Protein AF-I6E1C1-F1 (afdb_monomer)

Radius of gyration: 14.51 Å; Cα contacts (8 Å, |Δi|>4): 71; chains: 1; bounding box: 37×30×37 Å

Sequence (67 aa):
MSLREGGSGQSQTKQEKTLSLPANQPIALTKLSLNISPEDRVKIVVTVSDGQALHLSQQWPPSSEKS

InterPro domains:
  IPR014491 Curli production protein CsgC [NF007507] (2-62)
  IPR014491 Curli production protein CsgC [PF10610] (2-60)
  IPR053722 Curli assembly CsgC/AgfC domain-containing protein [G3DSA:2.60.40.2420] (1-67)

Nearest PDB structures (foldseek):
  2xsk-assembly1_A  TM=9.948E-01  e=4.554E-05  Escherichia coli

Organism: NCBI:txid766140

pLDDT: mean 93.76, std 11.04, range [41.5, 98.12]

Solvent-accessible surface area (backbone atoms only — not comparable to full-atom values): 4707 Å² total; per-residue (Å²): 64,39,38,39,39,41,99,92,49,73,50,75,48,80,81,86,81,93,77,92,76,73,81,101,58,93,75,89,88,78,87,88,88,79,94,81,56,95,83,39,49,66,44,35,43,51,75,51,68,75,89,71,88,53,72,48,75,50,54,40,67,67,75,88,70,81,125

Structure (mmCIF, N/CA/C/O backbone):
data_AF-I6E1C1-F1
#
_entry.id   AF-I6E1C1-F1
#
loop_
_atom_site.group_PDB
_atom_site.id
_atom_site.type_symbol
_atom_site.label_atom_id
_atom_site.label_alt_id
_atom_site.label_comp_id
_atom_site.label_asym_id
_atom_site.label_entity_id
_atom_site.label_seq_id
_atom_site.pdbx_PDB_ins_code
_atom_site.Cartn_x
_atom_site.Cartn_y
_atom_site.Cartn_z
_atom_site.occupancy
_atom_site.B_iso_or_equiv
_atom_site.auth_seq_id
_atom_site.auth_comp_id
_atom_site.auth_asym_id
_atom_site.auth_atom_id
_atom_site.pdbx_PDB_model_num
ATOM 1 N N . MET A 1 1 ? 3.562 0.151 1.336 1.00 94.19 1 MET A N 1
ATOM 2 C CA . MET A 1 1 ? 4.897 0.191 0.696 1.00 94.19 1 MET A CA 1
ATOM 3 C C . MET A 1 1 ? 4.746 -0.047 -0.797 1.00 94.19 1 MET A C 1
ATOM 5 O O . MET A 1 1 ? 3.996 -0.938 -1.161 1.00 94.19 1 MET A O 1
ATOM 9 N N . SER A 1 2 ? 5.462 0.687 -1.643 1.00 95.69 2 SER A N 1
ATOM 10 C CA . SER A 1 2 ? 5.596 0.402 -3.076 1.00 95.69 2 SER A CA 1
ATOM 11 C C . SER A 1 2 ? 7.060 0.192 -3.451 1.00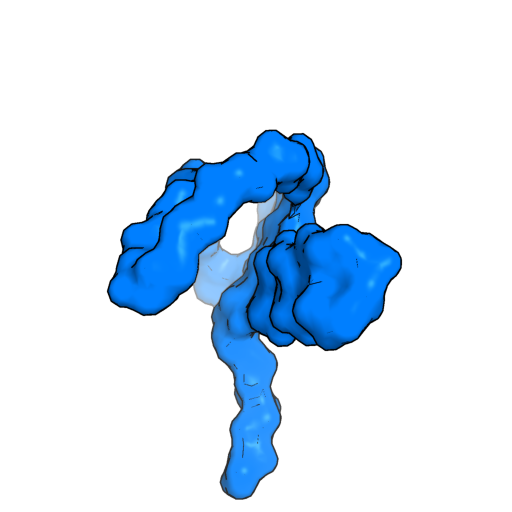 95.69 2 SER A C 1
ATOM 13 O O . SER A 1 2 ? 7.944 0.845 -2.900 1.00 95.69 2 SER A O 1
ATOM 15 N N . LEU A 1 3 ? 7.301 -0.707 -4.395 1.00 97.88 3 LEU A N 1
ATOM 16 C CA . LEU A 1 3 ? 8.592 -1.034 -4.978 1.00 97.88 3 LEU A CA 1
ATOM 17 C C . LEU A 1 3 ? 8.410 -1.151 -6.492 1.00 97.88 3 LEU A C 1
ATOM 19 O O . LEU A 1 3 ? 7.500 -1.844 -6.945 1.00 97.88 3 LEU A O 1
ATOM 23 N N . ARG A 1 4 ? 9.277 -0.486 -7.251 1.00 97.50 4 ARG A N 1
ATOM 24 C CA . ARG A 1 4 ? 9.444 -0.656 -8.694 1.00 97.50 4 ARG A CA 1
ATOM 25 C C . ARG A 1 4 ? 10.924 -0.889 -8.968 1.00 97.50 4 ARG A C 1
ATOM 27 O O . ARG A 1 4 ? 11.745 -0.050 -8.610 1.00 97.50 4 ARG A O 1
ATOM 34 N N . GLU A 1 5 ? 11.247 -1.990 -9.619 1.00 97.94 5 GLU A N 1
ATOM 35 C CA . GLU A 1 5 ? 12.585 -2.318 -10.103 1.00 97.94 5 GLU A CA 1
ATOM 36 C C . GLU A 1 5 ? 12.526 -2.405 -11.623 1.00 97.94 5 GLU A C 1
ATOM 38 O O . GLU A 1 5 ? 11.683 -3.118 -12.154 1.00 97.94 5 GLU A O 1
ATOM 43 N N . GLY A 1 6 ? 13.398 -1.683 -12.317 1.00 96.56 6 GLY A N 1
ATOM 44 C CA . GLY A 1 6 ? 13.511 -1.734 -13.771 1.00 96.56 6 GLY A CA 1
ATOM 45 C C . GLY A 1 6 ? 14.964 -1.658 -14.217 1.00 96.56 6 GLY A C 1
ATOM 46 O O . GLY A 1 6 ? 15.863 -1.423 -13.408 1.00 96.56 6 GLY A O 1
ATOM 47 N N . GLY A 1 7 ? 15.205 -1.803 -15.521 1.00 94.00 7 GLY A N 1
ATOM 48 C CA . GLY A 1 7 ? 16.567 -1.821 -16.077 1.00 94.00 7 GLY A CA 1
ATOM 49 C C . GLY A 1 7 ? 17.389 -0.551 -15.80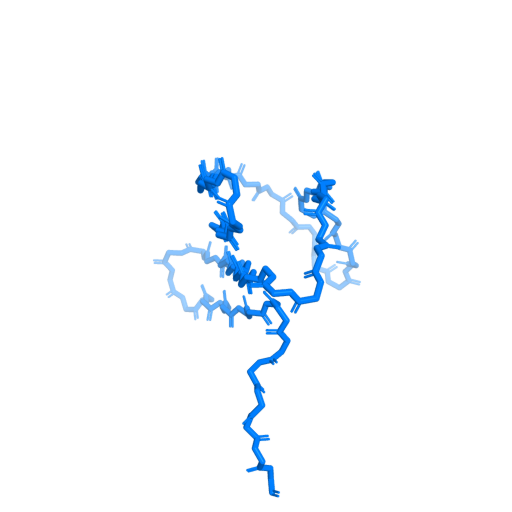5 1.00 94.00 7 GLY A C 1
ATOM 50 O O . GLY A 1 7 ? 18.613 -0.609 -15.770 1.00 94.00 7 GLY A O 1
ATOM 51 N N . SER A 1 8 ? 16.730 0.588 -15.572 1.00 90.56 8 SER A N 1
ATOM 52 C CA . SER A 1 8 ? 17.372 1.873 -15.259 1.00 90.56 8 SER A CA 1
ATOM 53 C C . SER A 1 8 ? 17.482 2.187 -13.762 1.00 90.56 8 SER A C 1
ATOM 55 O O . SER A 1 8 ? 18.002 3.243 -13.407 1.00 90.56 8 SER A O 1
ATOM 57 N N . GLY A 1 9 ? 16.997 1.307 -12.877 1.00 95.75 9 GLY A N 1
ATOM 58 C CA . GLY A 1 9 ? 17.122 1.469 -11.429 1.00 95.75 9 GLY A CA 1
ATOM 59 C C . GLY A 1 9 ? 15.888 1.057 -10.629 1.00 95.75 9 GLY A C 1
ATOM 60 O O . GLY A 1 9 ? 14.917 0.502 -11.146 1.00 95.75 9 GLY A O 1
ATOM 61 N N . GLN A 1 10 ? 15.939 1.360 -9.334 1.00 97.06 10 GLN A N 1
ATOM 62 C CA . GLN A 1 10 ? 14.934 0.978 -8.347 1.00 97.06 10 GLN A CA 1
ATOM 63 C C . GLN A 1 10 ? 14.337 2.208 -7.666 1.00 97.06 10 GLN A C 1
ATOM 65 O O . GLN A 1 10 ? 15.024 3.180 -7.356 1.00 97.06 10 GLN A O 1
ATOM 70 N N . SER A 1 11 ? 13.039 2.157 -7.394 1.00 97.50 11 SER A N 1
ATOM 71 C CA . SER A 1 11 ? 12.337 3.139 -6.575 1.00 97.50 11 SER A CA 1
ATOM 72 C C . SER A 1 11 ? 11.515 2.422 -5.515 1.00 97.50 11 SER A C 1
ATOM 74 O O . SER A 1 11 ? 10.736 1.521 -5.828 1.00 97.50 11 SER A O 1
ATOM 76 N N . GLN A 1 12 ? 11.671 2.835 -4.259 1.00 97.81 12 GLN A N 1
ATOM 77 C CA . GLN A 1 12 ? 10.924 2.297 -3.129 1.00 97.81 12 GLN A CA 1
ATOM 78 C C . GLN A 1 12 ? 10.310 3.441 -2.325 1.00 97.81 12 GLN A C 1
ATOM 80 O O . GLN A 1 12 ? 10.963 4.444 -2.046 1.00 97.81 12 GLN A O 1
ATOM 85 N N . THR A 1 13 ? 9.044 3.296 -1.941 1.00 97.38 13 THR A N 1
ATOM 86 C CA . THR A 1 13 ? 8.332 4.291 -1.137 1.00 97.38 13 THR A CA 1
ATOM 87 C C . THR A 1 13 ? 7.606 3.619 0.018 1.00 97.38 13 THR A C 1
ATOM 89 O O . THR A 1 13 ? 6.884 2.629 -0.144 1.00 97.38 13 THR A O 1
ATOM 92 N N . LYS A 1 14 ? 7.771 4.190 1.211 1.00 97.62 14 LYS A N 1
ATOM 93 C CA . LYS A 1 14 ? 7.020 3.834 2.411 1.00 97.62 14 LYS A CA 1
ATOM 94 C C . LYS A 1 14 ? 6.260 5.074 2.875 1.00 97.62 14 LYS A C 1
ATOM 96 O O . LYS A 1 14 ? 6.858 6.124 3.071 1.00 97.62 14 LYS A O 1
ATOM 101 N N . GLN A 1 15 ? 4.943 4.949 2.993 1.00 97.25 15 GLN A N 1
ATOM 102 C CA . GLN A 1 15 ? 4.049 5.986 3.500 1.00 97.25 15 GLN A CA 1
ATOM 103 C C . GLN A 1 15 ? 3.195 5.363 4.597 1.00 97.25 15 GLN A C 1
ATOM 105 O O . GLN A 1 15 ? 2.668 4.266 4.411 1.00 97.25 15 GLN A O 1
ATOM 110 N N . GLU A 1 16 ? 3.076 6.065 5.716 1.00 97.25 16 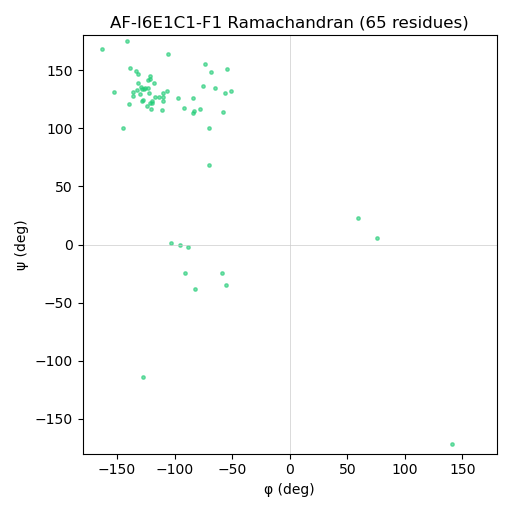GLU A N 1
ATOM 111 C CA . GLU A 1 16 ? 2.257 5.688 6.864 1.00 97.25 16 GLU A CA 1
ATOM 112 C C . GLU A 1 16 ? 1.428 6.904 7.273 1.00 97.25 16 GLU A C 1
ATOM 114 O O . GLU A 1 16 ? 1.918 8.036 7.239 1.00 97.25 16 GLU A O 1
ATOM 119 N N . LYS A 1 17 ? 0.156 6.685 7.612 1.00 97.31 17 LYS A N 1
ATOM 120 C CA . LYS A 1 17 ? -0.740 7.749 8.062 1.00 97.31 17 LYS A CA 1
ATOM 121 C C . LYS A 1 17 ? -1.821 7.180 8.970 1.00 97.31 17 LYS A C 1
ATOM 123 O O . LYS A 1 17 ? -2.493 6.225 8.593 1.00 97.31 17 LYS A O 1
ATOM 128 N N . THR A 1 18 ? -2.030 7.816 10.116 1.00 97.62 18 THR A N 1
ATOM 129 C CA . THR A 1 18 ? -3.183 7.548 10.983 1.00 97.62 18 THR A CA 1
ATOM 130 C C . THR A 1 18 ? -4.379 8.351 10.480 1.00 97.62 18 THR A C 1
ATOM 132 O O . THR A 1 18 ? -4.281 9.564 10.288 1.00 97.62 18 THR A O 1
ATOM 135 N N . LEU A 1 19 ? -5.501 7.676 10.229 1.00 96.12 19 LEU A N 1
ATOM 136 C CA . LEU A 1 19 ? -6.721 8.257 9.667 1.00 96.12 19 LEU A CA 1
ATOM 137 C C . LEU A 1 19 ? -7.936 7.826 10.492 1.00 96.12 19 LEU A C 1
ATOM 139 O O . LEU A 1 19 ? -7.984 6.703 10.982 1.00 96.12 19 LEU A O 1
ATOM 143 N N . SER A 1 20 ? -8.940 8.695 10.597 1.00 97.38 20 SER A N 1
ATOM 144 C CA . SER A 1 20 ? -10.288 8.305 11.023 1.00 97.38 20 SER A CA 1
ATOM 145 C C . SER A 1 20 ? -11.106 7.960 9.782 1.00 97.38 20 SER A C 1
ATOM 147 O O . SER A 1 20 ? -11.287 8.812 8.913 1.00 97.38 20 SER A O 1
ATOM 149 N N . LEU A 1 21 ? -11.552 6.708 9.673 1.00 96.69 21 LEU A N 1
ATOM 150 C CA . LEU A 1 21 ? -12.222 6.173 8.487 1.00 96.69 21 LEU A CA 1
ATOM 151 C C . LEU A 1 21 ? -13.686 5.833 8.819 1.00 96.69 21 LEU A C 1
ATOM 153 O O . LEU A 1 21 ? -13.915 5.101 9.783 1.00 96.69 21 LEU A O 1
ATOM 157 N N . PRO A 1 22 ? -14.684 6.331 8.064 1.00 97.31 22 PRO A N 1
ATOM 158 C CA . PRO A 1 22 ? -16.068 5.902 8.236 1.00 97.31 22 PRO A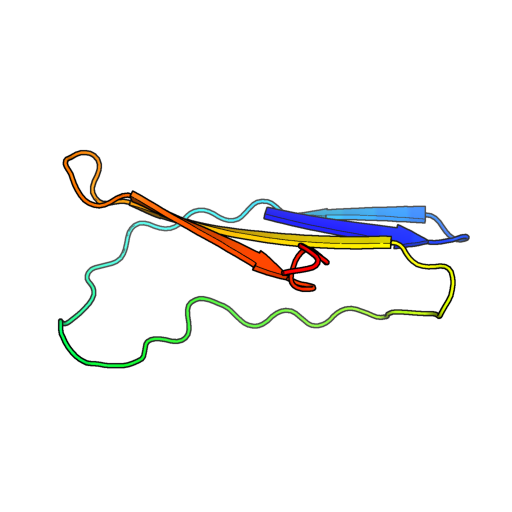 CA 1
ATOM 159 C C . PRO A 1 22 ? -16.264 4.446 7.790 1.00 97.31 22 PRO A C 1
ATOM 161 O O . PRO A 1 22 ? -15.623 3.971 6.852 1.00 97.31 22 PRO A O 1
ATOM 164 N N . ALA A 1 23 ? -17.190 3.743 8.442 1.00 96.88 23 ALA A N 1
ATOM 165 C CA . ALA A 1 23 ? -17.574 2.390 8.051 1.00 96.88 23 ALA A CA 1
ATOM 166 C C . ALA A 1 23 ? -18.433 2.387 6.775 1.00 96.88 23 ALA A C 1
ATOM 168 O O . ALA A 1 23 ? -19.148 3.348 6.488 1.00 96.88 23 ALA A O 1
ATOM 169 N N . ASN A 1 24 ? -18.409 1.265 6.048 1.00 96.69 24 ASN A N 1
ATOM 170 C CA . ASN A 1 24 ? -19.273 0.986 4.892 1.00 96.69 24 ASN A CA 1
ATOM 171 C C . ASN A 1 24 ? -19.159 1.993 3.731 1.00 96.69 24 ASN A C 1
ATOM 173 O O . ASN A 1 24 ? -20.075 2.110 2.920 1.00 96.69 24 ASN A O 1
ATOM 177 N N . GLN A 1 25 ? -18.037 2.710 3.636 1.00 96.62 25 GLN A N 1
ATOM 178 C CA . GLN A 1 25 ? -17.748 3.636 2.544 1.00 96.62 25 GLN A CA 1
ATOM 179 C C . GLN A 1 25 ? -16.392 3.295 1.913 1.00 96.62 25 GLN A C 1
ATOM 181 O O . GLN A 1 25 ? -15.426 3.074 2.645 1.00 96.62 25 GLN A O 1
ATOM 186 N N . PRO A 1 26 ? -16.277 3.247 0.573 1.00 97.38 26 PRO A N 1
ATOM 187 C CA . PRO A 1 26 ? -14.984 3.131 -0.091 1.00 97.38 26 PRO A CA 1
ATOM 188 C C . PRO A 1 26 ? -14.126 4.374 0.162 1.00 97.38 26 PRO A C 1
ATOM 190 O O . PRO A 1 26 ? -14.601 5.500 0.019 1.00 97.38 26 PRO A O 1
ATOM 193 N N . ILE A 1 27 ? -12.848 4.178 0.496 1.00 97.56 27 ILE A N 1
ATOM 194 C CA . ILE A 1 27 ? -11.917 5.273 0.794 1.00 97.56 27 ILE A CA 1
ATOM 195 C C . ILE A 1 27 ? -10.660 5.116 -0.057 1.00 97.56 27 ILE A C 1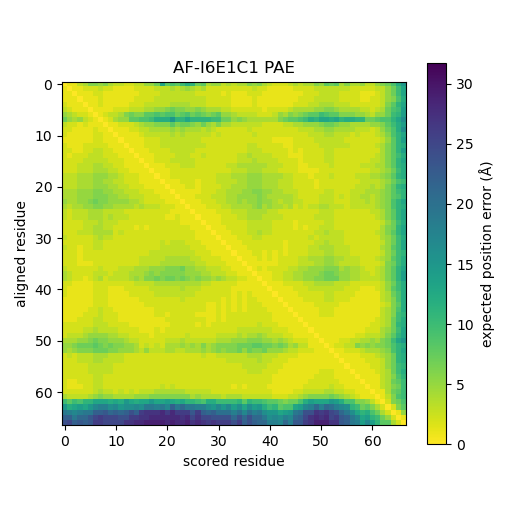
ATOM 197 O O . ILE A 1 27 ? -9.976 4.094 -0.001 1.00 97.56 27 ILE A O 1
ATOM 201 N N . ALA A 1 28 ? -10.326 6.151 -0.826 1.0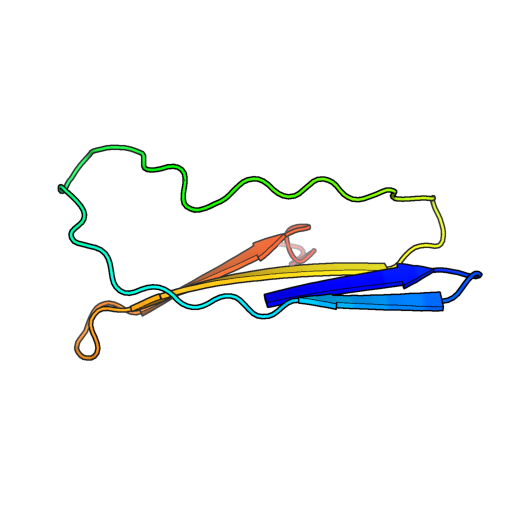0 97.19 28 ALA A N 1
ATOM 202 C CA . ALA A 1 28 ? -9.054 6.224 -1.533 1.00 97.19 28 ALA A CA 1
ATOM 203 C C . ALA A 1 28 ? -7.931 6.616 -0.557 1.00 97.19 28 ALA A C 1
ATOM 205 O O . ALA A 1 28 ? -7.944 7.711 0.001 1.00 97.19 28 ALA A O 1
ATOM 206 N N . LEU A 1 29 ? -6.950 5.729 -0.354 1.00 96.75 29 LEU A N 1
ATOM 207 C CA . LEU A 1 29 ? -5.859 5.952 0.607 1.00 96.75 29 LEU A CA 1
ATOM 208 C C . LEU A 1 29 ? -4.726 6.823 0.044 1.00 96.75 29 LEU A C 1
ATOM 210 O O . LEU A 1 29 ? -4.140 7.631 0.761 1.00 96.75 29 LEU A O 1
ATOM 214 N N . THR A 1 30 ? -4.389 6.639 -1.233 1.00 95.81 30 THR A N 1
ATOM 215 C CA . THR A 1 30 ? -3.341 7.384 -1.944 1.00 95.81 30 THR A CA 1
ATOM 216 C C . THR A 1 30 ? -3.510 7.210 -3.455 1.00 95.81 30 THR A C 1
ATOM 218 O O . THR A 1 30 ? -4.255 6.337 -3.905 1.00 95.81 30 THR A O 1
ATOM 221 N N . LYS A 1 31 ? -2.797 8.016 -4.246 1.00 96.69 31 LYS A N 1
ATOM 222 C CA . LYS A 1 31 ? -2.675 7.860 -5.698 1.00 96.69 31 LYS A CA 1
ATOM 223 C C . LYS A 1 31 ? -1.201 7.704 -6.053 1.00 96.69 31 LYS A C 1
ATOM 225 O O . LYS A 1 31 ? -0.401 8.590 -5.769 1.00 96.69 31 LYS A O 1
ATOM 230 N N . LEU A 1 32 ? -0.858 6.587 -6.690 1.00 95.94 32 LEU A N 1
ATOM 231 C CA . LEU A 1 32 ? 0.495 6.298 -7.159 1.00 95.94 32 LEU A CA 1
ATOM 232 C C . LEU A 1 32 ? 0.525 6.359 -8.688 1.00 95.94 32 LEU A C 1
ATOM 234 O O . LEU A 1 32 ? -0.299 5.728 -9.345 1.00 95.94 32 LEU A O 1
ATOM 238 N N . SER A 1 33 ? 1.490 7.093 -9.237 1.00 96.62 33 SER A N 1
ATOM 239 C CA . SER A 1 33 ? 1.802 7.098 -10.669 1.00 96.62 33 SER A CA 1
ATOM 240 C C . SER A 1 33 ? 3.160 6.432 -10.856 1.00 96.62 33 SER A C 1
ATOM 242 O O . SER A 1 33 ? 4.162 6.934 -10.351 1.00 96.62 33 SER A O 1
ATOM 244 N N . LEU A 1 34 ? 3.191 5.295 -11.549 1.00 95.44 34 LEU A N 1
ATOM 245 C CA . LEU A 1 34 ? 4.402 4.515 -11.797 1.00 95.44 34 LEU A CA 1
ATOM 246 C C . LEU A 1 34 ? 4.581 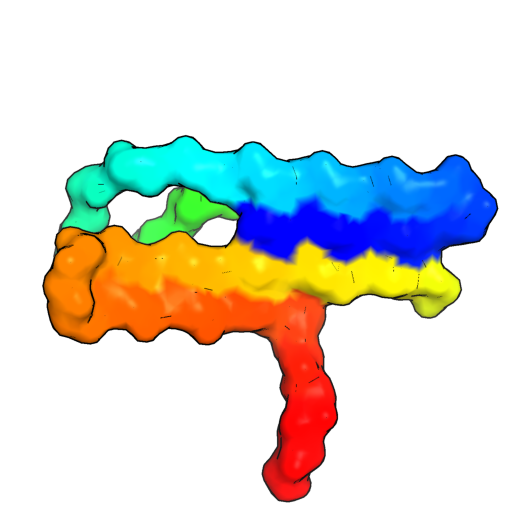4.337 -13.305 1.00 95.44 34 LEU A C 1
ATOM 248 O O . LEU A 1 34 ? 3.629 3.991 -13.999 1.00 95.44 34 LEU A O 1
ATOM 252 N N . ASN A 1 35 ? 5.801 4.535 -13.799 1.00 96.00 35 ASN A N 1
ATOM 253 C CA . ASN A 1 35 ? 6.163 4.163 -15.166 1.00 96.00 35 ASN A CA 1
ATOM 254 C C . ASN A 1 35 ? 6.542 2.679 -15.165 1.00 96.00 35 ASN A C 1
ATOM 256 O O . ASN A 1 35 ? 7.526 2.324 -14.523 1.00 96.00 35 ASN A O 1
ATOM 260 N N . ILE A 1 36 ? 5.763 1.819 -15.822 1.00 95.81 36 ILE A N 1
ATOM 261 C CA . ILE A 1 36 ? 5.956 0.359 -15.798 1.00 95.81 36 ILE A CA 1
ATOM 262 C C . ILE A 1 36 ? 6.206 -0.135 -17.225 1.00 95.81 36 ILE A C 1
ATOM 264 O O . ILE A 1 36 ? 5.377 0.081 -18.106 1.00 95.81 36 ILE A O 1
ATOM 268 N N . SER A 1 37 ? 7.349 -0.784 -17.438 1.00 96.06 37 SER A N 1
ATOM 269 C CA . SER A 1 37 ? 7.730 -1.474 -18.682 1.00 96.06 37 SER A CA 1
ATOM 270 C C . SER A 1 37 ? 7.638 -3.004 -18.517 1.00 96.06 37 SER A C 1
ATOM 272 O O . SER A 1 37 ? 7.585 -3.465 -17.380 1.00 96.06 37 SER A O 1
ATOM 274 N N . PRO A 1 38 ? 7.632 -3.813 -19.599 1.00 94.19 38 PRO A N 1
ATOM 275 C CA . PRO A 1 38 ? 7.431 -5.270 -19.512 1.00 94.19 38 PRO A CA 1
ATOM 276 C C . PRO A 1 38 ? 8.395 -6.024 -18.583 1.00 94.19 38 PRO A C 1
ATOM 278 O O . PRO A 1 38 ? 7.981 -6.968 -17.922 1.00 94.19 38 PRO A O 1
ATOM 281 N N . GLU A 1 39 ? 9.652 -5.581 -18.504 1.00 95.06 39 GLU A N 1
ATOM 282 C CA . GLU A 1 39 ? 10.687 -6.194 -17.655 1.00 95.06 39 GLU A CA 1
ATOM 283 C C . GLU A 1 39 ? 10.725 -5.616 -16.229 1.00 95.06 39 GLU A C 1
ATOM 285 O O . GLU A 1 39 ? 11.535 -6.039 -15.401 1.00 95.06 39 GLU A O 1
ATOM 290 N N . ASP A 1 40 ? 9.877 -4.626 -15.925 1.00 96.19 40 ASP A N 1
ATOM 291 C CA . ASP A 1 40 ? 9.839 -4.031 -14.594 1.00 96.19 40 ASP A CA 1
ATOM 292 C C . ASP A 1 40 ? 9.132 -4.969 -13.607 1.00 96.19 40 ASP A C 1
ATOM 294 O O . ASP A 1 40 ? 8.043 -5.489 -13.859 1.00 96.19 40 ASP A O 1
ATOM 298 N N . ARG A 1 41 ? 9.700 -5.106 -12.408 1.00 96.31 41 ARG A N 1
ATOM 299 C CA . ARG A 1 41 ? 9.041 -5.761 -11.275 1.00 96.31 41 ARG A CA 1
ATOM 300 C C . ARG A 1 41 ? 8.406 -4.710 -10.388 1.00 96.31 41 ARG A C 1
ATOM 302 O O . ARG A 1 41 ? 9.077 -3.791 -9.918 1.00 96.31 41 ARG A O 1
ATOM 309 N N . VAL A 1 42 ? 7.112 -4.857 -10.122 1.00 97.00 42 VAL A N 1
ATOM 310 C CA . VAL A 1 42 ? 6.362 -3.922 -9.280 1.00 97.00 42 VAL A CA 1
ATOM 311 C C . VAL A 1 42 ? 5.671 -4.668 -8.151 1.00 97.00 42 VAL A C 1
ATOM 313 O O . VAL A 1 42 ? 5.059 -5.710 -8.365 1.00 97.00 42 VAL A O 1
ATOM 316 N N . LYS A 1 43 ? 5.767 -4.120 -6.939 1.00 97.62 43 LYS A N 1
ATOM 317 C CA . LYS A 1 43 ? 5.091 -4.624 -5.744 1.00 97.62 43 LYS A CA 1
ATOM 318 C C . LYS A 1 43 ? 4.569 -3.461 -4.913 1.00 97.62 43 LYS A C 1
ATOM 320 O O . LYS A 1 43 ? 5.338 -2.635 -4.434 1.00 97.62 43 LYS A O 1
ATOM 325 N N . ILE A 1 44 ? 3.266 -3.425 -4.686 1.00 97.75 44 ILE A N 1
ATOM 326 C CA . ILE A 1 44 ? 2.574 -2.466 -3.831 1.00 97.75 44 ILE A CA 1
ATOM 327 C C . ILE A 1 44 ? 1.862 -3.260 -2.747 1.00 97.75 44 ILE A C 1
ATOM 329 O O . ILE A 1 44 ? 0.974 -4.042 -3.043 1.00 97.75 44 ILE A O 1
ATOM 333 N N . VAL A 1 45 ? 2.250 -3.063 -1.494 1.00 97.94 45 VAL A N 1
ATOM 334 C CA . VAL A 1 45 ? 1.590 -3.644 -0.322 1.00 97.94 45 VAL A CA 1
ATOM 335 C C . VAL A 1 45 ? 0.888 -2.529 0.434 1.00 97.94 45 VAL A C 1
ATOM 337 O O . VAL A 1 45 ? 1.529 -1.550 0.832 1.00 97.94 45 VAL A O 1
ATOM 340 N N . VAL A 1 46 ? -0.414 -2.674 0.638 1.00 98.12 46 VAL A N 1
ATOM 341 C CA . VAL A 1 46 ? -1.231 -1.770 1.448 1.00 98.12 46 VAL A CA 1
ATOM 342 C C . VAL A 1 46 ? -1.636 -2.508 2.710 1.00 98.12 46 VAL A C 1
ATOM 344 O O . VAL A 1 46 ? -2.195 -3.598 2.630 1.00 98.12 46 VAL A O 1
ATOM 347 N N . THR A 1 47 ? -1.366 -1.899 3.860 1.00 98.06 47 THR A N 1
ATOM 348 C CA . THR A 1 47 ? -1.736 -2.437 5.168 1.00 98.06 47 THR A CA 1
ATOM 349 C C . THR A 1 47 ? -2.615 -1.423 5.882 1.00 98.06 47 THR A C 1
ATOM 351 O O . THR A 1 47 ? -2.270 -0.242 5.938 1.00 98.06 47 THR A O 1
ATOM 354 N N . VAL A 1 48 ? -3.751 -1.884 6.401 1.00 98.12 48 VAL A N 1
ATOM 355 C CA . VAL A 1 48 ? -4.676 -1.106 7.227 1.00 98.12 48 VAL A CA 1
ATOM 356 C C . VAL A 1 48 ? -4.856 -1.857 8.535 1.00 98.12 48 VAL A C 1
ATOM 358 O O . VAL A 1 48 ? -5.313 -3.001 8.531 1.00 98.12 48 VAL A O 1
ATOM 361 N N . SER A 1 49 ? -4.485 -1.224 9.643 1.00 98.12 49 SER A N 1
ATOM 362 C CA . SER A 1 49 ? -4.627 -1.801 10.974 1.00 98.12 49 SER A CA 1
ATOM 363 C C . SER A 1 49 ? -5.120 -0.778 11.990 1.00 98.12 49 SER A C 1
ATOM 365 O O . SER A 1 49 ? -4.885 0.421 11.843 1.00 98.12 49 SER A O 1
ATOM 367 N N . ASP A 1 50 ? -5.808 -1.267 13.020 1.00 97.44 50 ASP A N 1
ATOM 368 C CA . ASP A 1 50 ? -6.279 -0.474 14.165 1.00 97.44 50 ASP A CA 1
ATOM 369 C C . ASP A 1 50 ? -5.426 -0.679 15.434 1.00 97.44 50 ASP A C 1
ATOM 371 O O . ASP A 1 50 ? -5.715 -0.104 16.482 1.00 97.44 50 ASP A O 1
ATOM 375 N N . GLY A 1 51 ? -4.374 -1.502 15.346 1.00 96.25 51 GLY A N 1
ATOM 376 C CA . GLY A 1 51 ? -3.529 -1.888 16.481 1.00 96.25 51 GLY A CA 1
ATOM 377 C C . GLY A 1 51 ? -4.161 -2.926 17.417 1.00 96.25 51 GLY A C 1
ATOM 378 O O . GLY A 1 51 ? -3.581 -3.229 18.457 1.00 96.25 51 GLY A O 1
ATOM 379 N N . GLN A 1 52 ? -5.329 -3.464 17.065 1.00 97.00 52 GLN A N 1
ATOM 380 C CA . GLN A 1 52 ? -6.074 -4.468 17.817 1.00 97.00 52 GLN A CA 1
ATOM 381 C C . GLN A 1 52 ? -6.398 -5.656 16.898 1.00 97.00 52 GLN A C 1
ATOM 383 O O . GLN A 1 52 ? -5.493 -6.383 16.488 1.00 97.00 52 GLN A O 1
ATOM 388 N N . ALA A 1 53 ? -7.678 -5.883 16.597 1.00 97.19 53 ALA A N 1
ATOM 389 C CA . ALA A 1 53 ? -8.144 -7.046 15.852 1.00 97.19 53 ALA A CA 1
ATOM 390 C C . ALA A 1 53 ? -8.199 -6.806 14.337 1.00 97.19 53 ALA A C 1
ATOM 392 O O . ALA A 1 53 ? -8.138 -7.768 13.568 1.00 97.19 53 ALA A O 1
ATOM 393 N N . LEU A 1 54 ? -8.321 -5.553 13.883 1.00 97.19 54 LEU A N 1
ATOM 394 C CA . LEU A 1 54 ? -8.365 -5.254 12.458 1.00 97.19 54 LEU A CA 1
ATOM 395 C C . LEU A 1 54 ? -6.941 -5.194 11.907 1.00 97.19 54 LEU A C 1
ATOM 397 O O . LEU A 1 54 ? -6.161 -4.296 12.226 1.00 97.19 54 LEU A O 1
ATOM 401 N N . HIS A 1 55 ? -6.624 -6.129 11.017 1.00 98.00 55 HIS A N 1
ATOM 402 C CA . HIS A 1 55 ? -5.381 -6.119 10.259 1.00 98.00 55 HIS A CA 1
ATOM 403 C C . HIS A 1 55 ? -5.620 -6.657 8.845 1.00 98.00 55 HIS A C 1
ATOM 405 O O . HIS A 1 55 ? -5.688 -7.864 8.619 1.00 98.00 55 HIS A O 1
ATOM 411 N N . LEU A 1 56 ? -5.737 -5.751 7.877 1.00 97.69 56 LEU A N 1
ATOM 412 C CA . LEU A 1 56 ? -5.904 -6.072 6.463 1.00 97.69 56 LEU A CA 1
ATOM 413 C C . LEU A 1 56 ? -4.603 -5.773 5.725 1.00 97.69 56 LEU A C 1
ATOM 415 O O . LEU A 1 56 ? -4.035 -4.692 5.875 1.00 97.69 56 LEU A O 1
ATOM 419 N N . SER A 1 57 ? -4.141 -6.711 4.902 1.00 97.50 57 SER A N 1
ATOM 420 C CA . SER A 1 57 ? -2.969 -6.524 4.050 1.00 97.50 57 SER A CA 1
ATOM 421 C C . SER A 1 57 ? -3.263 -7.060 2.662 1.00 97.50 57 SER A C 1
ATOM 423 O O . SER A 1 57 ? -3.700 -8.199 2.528 1.00 97.50 57 SER A O 1
ATOM 425 N N . GLN A 1 58 ? -3.040 -6.236 1.643 1.00 97.12 58 GLN A N 1
ATOM 426 C CA . GLN A 1 58 ? -3.254 -6.609 0.249 1.00 97.12 58 GLN A CA 1
ATOM 427 C C . GLN A 1 58 ? -2.076 -6.193 -0.619 1.00 97.12 58 GLN A C 1
ATOM 429 O O . GLN A 1 58 ? -1.411 -5.188 -0.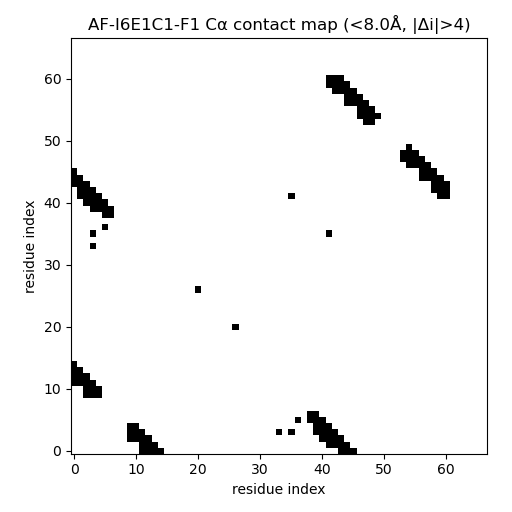350 1.00 97.12 58 GLN A O 1
ATOM 434 N N . GLN A 1 59 ? -1.836 -6.968 -1.677 1.00 97.50 59 GLN A N 1
ATOM 435 C CA . GLN A 1 59 ? -0.759 -6.730 -2.629 1.00 97.50 59 GLN A CA 1
ATOM 436 C C . GLN A 1 59 ? -1.299 -6.469 -4.040 1.00 97.50 59 GLN A C 1
ATOM 438 O O . GLN A 1 59 ? -2.198 -7.159 -4.514 1.00 97.50 59 GLN A O 1
ATOM 443 N N . TRP A 1 60 ? -0.695 -5.501 -4.726 1.00 96.56 60 TRP A N 1
ATOM 444 C CA . TRP A 1 60 ? -0.825 -5.284 -6.161 1.00 96.56 60 TRP A CA 1
ATOM 445 C C . TRP A 1 60 ? 0.563 -5.316 -6.846 1.00 96.56 60 TRP A C 1
ATOM 447 O O . TRP A 1 60 ? 1.510 -4.769 -6.280 1.00 96.56 60 TRP A O 1
ATOM 457 N N . PRO A 1 61 ? 0.719 -5.892 -8.051 1.00 95.75 61 PRO A N 1
ATOM 458 C CA . PRO A 1 61 ? -0.257 -6.733 -8.738 1.00 95.75 61 PRO A CA 1
ATOM 459 C C . PRO A 1 61 ? -0.696 -7.910 -7.852 1.00 95.75 61 PRO A C 1
ATOM 461 O O . PRO A 1 61 ? 0.072 -8.303 -6.963 1.00 95.75 61 PRO A O 1
ATOM 464 N N . PRO A 1 62 ? -1.934 -8.417 -8.021 1.00 93.00 62 PRO A N 1
ATOM 465 C CA . PRO A 1 62 ? -2.399 -9.566 -7.256 1.00 93.00 62 PRO A CA 1
ATOM 466 C C . PRO A 1 62 ? -1.368 -10.684 -7.377 1.00 93.00 62 PRO A C 1
ATOM 468 O O . PRO A 1 62 ? -0.884 -10.957 -8.479 1.00 93.00 62 PRO A O 1
ATOM 471 N N . SER A 1 63 ? -0.987 -11.296 -6.256 1.00 79.50 63 SER A N 1
ATOM 472 C CA . SER A 1 63 ? -0.162 -12.497 -6.319 1.00 79.50 63 SER A CA 1
ATOM 473 C C . SER A 1 63 ? -0.896 -13.516 -7.178 1.00 79.50 63 SER A C 1
ATOM 475 O O . SER A 1 63 ? -2.081 -13.763 -6.971 1.00 79.50 63 SER A O 1
ATOM 477 N N . SER A 1 64 ? -0.207 -14.099 -8.154 1.00 65.50 64 SER A N 1
ATOM 478 C CA . SER A 1 64 ? -0.710 -15.244 -8.904 1.00 65.50 64 SER A CA 1
ATOM 479 C C . SER A 1 64 ? -0.726 -16.474 -7.993 1.00 65.50 64 SER A C 1
ATOM 481 O O . SER A 1 64 ? 0.067 -17.397 -8.159 1.00 65.50 64 SER A O 1
ATOM 483 N N . GLU A 1 65 ? -1.601 -16.468 -6.991 1.00 54.53 65 GLU A N 1
ATOM 484 C CA . GLU A 1 65 ? -2.089 -17.687 -6.367 1.00 54.53 65 GLU A CA 1
ATOM 485 C C . GLU A 1 65 ? -2.992 -18.347 -7.408 1.00 54.53 65 GLU A C 1
ATOM 487 O O . GLU A 1 65 ? -4.117 -17.915 -7.655 1.00 54.53 65 GLU A O 1
ATOM 492 N N . LYS A 1 66 ? -2.454 -19.357 -8.101 1.00 46.34 66 LYS A N 1
ATOM 493 C CA . LYS A 1 66 ? -3.293 -20.314 -8.822 1.00 46.34 66 LYS A CA 1
ATOM 494 C C . LYS A 1 66 ? -4.225 -20.946 -7.786 1.00 46.34 66 LYS A C 1
ATOM 496 O O . LYS A 1 66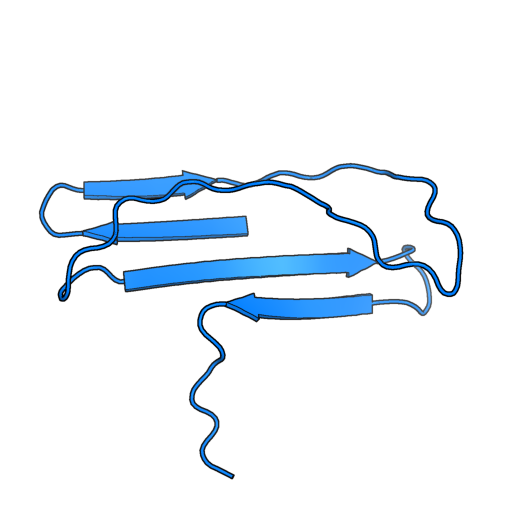 ? -3.736 -21.623 -6.884 1.00 46.34 66 LYS A O 1
ATOM 501 N N . SER A 1 67 ? -5.524 -20.678 -7.904 1.00 41.50 67 SER A N 1
ATOM 502 C CA . SER A 1 67 ? -6.563 -21.568 -7.372 1.00 41.50 67 SER A CA 1
ATOM 503 C C . SER A 1 67 ? -6.590 -22.865 -8.173 1.00 41.50 67 SER A C 1
ATOM 505 O O . SER A 1 67 ? -6.282 -22.800 -9.388 1.00 41.50 67 SER A O 1
#

Foldseek 3Di:
DKWKQDPVGIDDDDDDDDDDDDPPDDDDPDDDDDDDDPRMDIKDWDWDDPVPDDIDIAIPPHPPPDD

Mean predicted aligned error: 4.09 Å

Secondary structure (DSSP, 8-state):
-EEEEETTEEEEE---------TTS------------TT-EEEEEEEEE-SSS-EEEEEESPP----